Protein AF-A0A6C0AGK4-F1 (afdb_monomer)

Solvent-accessible surface area (backbone atoms only — not comparable to full-atom values): 11802 Å² total; per-residue (Å²): 139,82,84,80,81,82,75,69,78,84,78,58,94,67,82,78,79,82,75,82,77,77,80,72,78,52,78,66,55,58,51,51,54,53,57,55,71,70,63,74,83,88,84,81,89,80,91,71,87,75,76,88,73,81,86,75,85,73,81,70,76,80,70,91,50,34,88,48,87,92,44,98,40,49,29,61,72,52,48,54,55,70,67,52,68,76,63,73,75,84,64,61,45,79,54,96,94,42,76,40,81,86,79,88,55,66,67,59,49,53,48,53,53,49,52,52,51,52,64,72,66,54,53,70,66,61,50,51,52,52,30,43,77,30,38,75,43,58,78,92,61,88,72,56,69,68,60,54,52,49,53,52,52,51,34,57,75,73,67,68,64,72,50,85,55,63,70,50,46,53,55,37,62,78,66,57,131

Secondary structure (DSSP, 8-state):
--------GGGS-PPPP----PPPPPHHHHHHHHHHHT-------------------------S-BSSTT-SSPBHHHHHHHH----GGGG-EEETTEEE-----HHHHHHHHHHHHHHHT--HHHHHHHHHHTTSS-TT----HHHHHHHHHHHHHTT------HHHHHHHHHT--

pLDDT: mean 78.8, std 16.98, range [40.44, 97.88]

Structure (mmCIF, N/CA/C/O backbone):
data_AF-A0A6C0AGK4-F1
#
_entry.id   AF-A0A6C0AGK4-F1
#
loop_
_atom_site.group_PDB
_atom_site.id
_atom_site.type_symbol
_atom_site.label_atom_id
_atom_site.label_alt_id
_atom_site.label_comp_id
_atom_site.label_asym_id
_atom_site.label_entity_id
_atom_site.label_seq_id
_atom_site.pdbx_PDB_ins_code
_atom_site.Cartn_x
_atom_site.Cartn_y
_atom_site.Cartn_z
_atom_site.occupancy
_atom_site.B_iso_or_equiv
_atom_site.auth_seq_id
_atom_site.auth_comp_id
_atom_site.auth_asym_id
_atom_site.auth_atom_id
_atom_site.pdbx_PDB_model_num
ATOM 1 N N . MET A 1 1 ? -56.069 -24.173 -45.600 1.00 48.94 1 MET A N 1
ATOM 2 C CA . MET A 1 1 ? -55.881 -24.261 -44.136 1.00 48.94 1 MET A CA 1
ATOM 3 C C . MET A 1 1 ? -54.594 -23.529 -43.802 1.00 48.94 1 MET A C 1
ATOM 5 O O . MET A 1 1 ? -53.535 -24.127 -43.896 1.00 48.94 1 MET A O 1
ATOM 9 N N . ASN A 1 2 ? -54.670 -22.238 -43.473 1.00 43.88 2 ASN A N 1
ATOM 10 C CA . ASN A 1 2 ? -53.482 -21.420 -43.222 1.00 43.88 2 ASN A CA 1
ATOM 11 C C . ASN A 1 2 ? -53.628 -20.834 -41.817 1.00 43.88 2 ASN A C 1
ATOM 13 O O . ASN A 1 2 ? -54.357 -19.865 -41.624 1.00 43.88 2 ASN A O 1
ATOM 17 N N . LYS A 1 3 ? -53.001 -21.464 -40.820 1.00 50.62 3 LYS A N 1
ATOM 18 C CA . LYS A 1 3 ? -52.875 -20.882 -39.481 1.00 50.62 3 LYS A CA 1
ATOM 19 C C . LYS A 1 3 ? -51.644 -19.980 -39.503 1.00 50.62 3 LYS A C 1
ATOM 21 O O . LYS A 1 3 ? -50.527 -20.479 -39.588 1.00 50.62 3 LY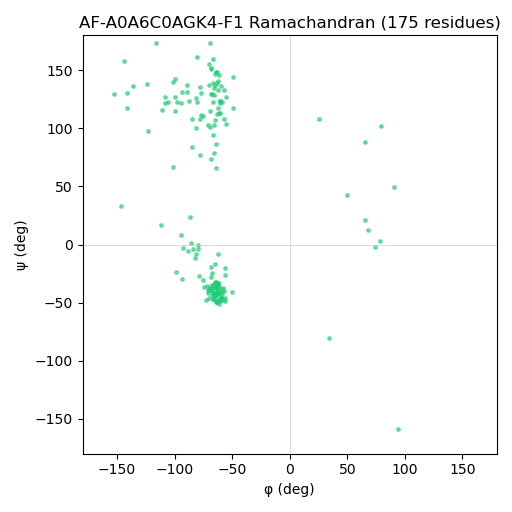S A O 1
ATOM 26 N N . SER A 1 4 ? -51.847 -18.667 -39.479 1.00 62.19 4 SER A N 1
ATOM 27 C CA . SER A 1 4 ? -50.764 -17.707 -39.266 1.00 62.19 4 SER A CA 1
ATOM 28 C C . SER A 1 4 ? -50.235 -17.866 -37.842 1.00 62.19 4 SER A C 1
ATOM 30 O O . SER A 1 4 ? -50.996 -17.748 -36.881 1.00 62.19 4 SER A O 1
ATOM 32 N N . ILE A 1 5 ? -48.942 -18.143 -37.708 1.00 63.25 5 ILE A N 1
ATOM 33 C CA . ILE A 1 5 ? -48.258 -18.162 -36.416 1.00 63.25 5 ILE A CA 1
ATOM 34 C C . ILE A 1 5 ? -48.057 -16.702 -36.002 1.00 63.25 5 ILE A C 1
ATOM 36 O O . ILE A 1 5 ? -47.291 -15.975 -36.632 1.00 63.25 5 ILE A O 1
ATOM 40 N N . VAL A 1 6 ? -48.772 -16.264 -34.968 1.00 63.16 6 VAL A N 1
ATOM 41 C CA . VAL A 1 6 ? -48.503 -14.986 -34.302 1.00 63.16 6 VAL A CA 1
ATOM 42 C C . VAL A 1 6 ? -47.299 -15.222 -33.397 1.00 63.16 6 VAL A C 1
ATOM 44 O O . VAL A 1 6 ? -47.397 -15.950 -32.414 1.00 63.16 6 VAL A O 1
ATOM 47 N N . VAL A 1 7 ? -46.143 -14.680 -33.773 1.00 63.31 7 VAL A N 1
ATOM 48 C CA . VAL A 1 7 ? -44.942 -14.720 -32.931 1.00 63.31 7 VAL A CA 1
ATOM 49 C C . VAL A 1 7 ? -44.984 -13.515 -31.999 1.00 63.31 7 VAL A C 1
ATOM 51 O O . VAL A 1 7 ? -45.067 -12.378 -32.466 1.00 63.31 7 VAL A O 1
ATOM 54 N N . ASP A 1 8 ? -44.918 -13.762 -30.691 1.00 62.25 8 ASP A N 1
ATOM 55 C CA . ASP A 1 8 ? -44.885 -12.705 -29.684 1.00 62.25 8 ASP A CA 1
ATOM 56 C C . ASP A 1 8 ? -43.652 -11.799 -29.881 1.00 62.25 8 ASP A C 1
ATOM 58 O O . ASP A 1 8 ? -42.513 -12.282 -29.823 1.00 62.25 8 ASP A O 1
ATOM 62 N N . PRO A 1 9 ? -43.828 -10.472 -30.047 1.00 58.47 9 PRO A N 1
ATOM 63 C CA . PRO A 1 9 ? -42.726 -9.537 -30.307 1.00 58.47 9 PRO A CA 1
ATOM 64 C C . PRO A 1 9 ? -41.678 -9.438 -29.185 1.00 58.47 9 PRO A C 1
ATOM 66 O O . PRO A 1 9 ? -40.650 -8.787 -29.355 1.00 58.47 9 PRO A O 1
ATOM 69 N N . LEU A 1 10 ? -41.923 -10.061 -28.028 1.00 58.12 10 LEU A N 1
ATOM 70 C CA . LEU A 1 10 ? -41.040 -10.039 -26.858 1.00 58.12 10 LEU A CA 1
ATOM 71 C C . LEU A 1 10 ? -39.878 -11.045 -26.937 1.00 58.12 10 LEU A C 1
ATOM 73 O O . LEU A 1 10 ? -38.987 -10.996 -26.090 1.00 58.12 10 LEU A O 1
ATOM 77 N N . LEU A 1 11 ? -39.864 -11.931 -27.941 1.00 53.91 11 LEU A N 1
ATOM 78 C CA . LEU A 1 11 ? -38.799 -12.924 -28.144 1.00 53.91 11 LEU A CA 1
ATOM 79 C C . LEU A 1 11 ? -37.624 -12.414 -28.996 1.00 53.91 11 LEU A C 1
ATOM 81 O O . LEU A 1 11 ? -36.604 -13.092 -29.108 1.00 53.91 11 LEU A O 1
ATOM 85 N N . LEU A 1 12 ? -37.721 -11.207 -29.558 1.00 54.94 12 LEU A N 1
ATOM 86 C CA . LEU A 1 12 ? -36.620 -10.553 -30.262 1.00 54.94 12 LEU A CA 1
ATOM 87 C C . LEU A 1 12 ? -35.964 -9.542 -29.318 1.00 54.94 12 LEU A C 1
ATOM 89 O O . LEU A 1 12 ? -36.591 -8.576 -28.888 1.00 54.94 12 LEU A O 1
ATOM 93 N N . GLY A 1 13 ? -34.699 -9.793 -28.972 1.00 55.09 13 GLY A N 1
ATOM 94 C CA . GLY A 1 13 ? -33.890 -9.043 -28.004 1.00 55.09 13 GLY A CA 1
ATOM 95 C C . GLY A 1 13 ? -33.593 -7.588 -28.387 1.00 55.09 13 GLY A C 1
ATOM 96 O O . GLY A 1 13 ? -32.440 -7.211 -28.584 1.00 55.09 13 GLY A O 1
ATOM 97 N N . GLY A 1 14 ? -34.624 -6.749 -28.445 1.00 54.72 14 GLY A N 1
ATOM 98 C CA . GLY A 1 14 ? -34.510 -5.299 -28.531 1.00 54.72 14 GLY A CA 1
ATOM 99 C C . GLY A 1 14 ? -34.170 -4.685 -27.170 1.00 54.72 14 GLY A C 1
ATOM 100 O O . GLY A 1 14 ? -34.752 -5.030 -26.139 1.00 54.72 14 GLY A O 1
ATOM 101 N N . LYS A 1 15 ? -33.222 -3.741 -27.148 1.00 53.59 15 LYS A N 1
ATOM 102 C CA . LYS A 1 15 ? -32.905 -2.948 -25.949 1.00 53.59 15 LYS A CA 1
ATOM 103 C C . LYS A 1 15 ? -34.147 -2.160 -25.518 1.00 53.59 15 LYS A C 1
ATOM 105 O O . LYS A 1 15 ? -34.682 -1.372 -26.293 1.00 53.59 15 LYS A O 1
ATOM 110 N N . ARG A 1 16 ? -34.580 -2.349 -24.266 1.00 52.06 16 ARG A N 1
ATOM 111 C CA . ARG A 1 16 ? -35.708 -1.615 -23.669 1.00 52.06 16 ARG A CA 1
ATOM 112 C C . ARG A 1 16 ? -35.457 -0.096 -23.737 1.00 52.06 16 ARG A C 1
ATOM 114 O O . ARG A 1 16 ? -34.368 0.334 -23.342 1.00 52.06 16 ARG A O 1
ATOM 121 N N . PRO A 1 17 ? -36.429 0.731 -24.167 1.00 50.47 17 PRO A N 1
ATOM 122 C CA . PRO A 1 17 ? -36.311 2.179 -24.047 1.00 50.47 17 PRO A CA 1
ATOM 123 C C . PRO A 1 17 ? -36.251 2.571 -22.564 1.00 50.47 17 PRO A C 1
ATOM 125 O O . PRO A 1 17 ? -36.957 2.007 -21.725 1.00 50.47 17 PRO A O 1
ATOM 128 N N . LYS A 1 18 ? -35.379 3.527 -22.226 1.00 45.44 18 LYS A N 1
ATOM 129 C CA . LYS A 1 18 ? -35.253 4.056 -20.862 1.00 45.44 18 LYS A CA 1
ATOM 130 C C . LYS A 1 18 ? -36.550 4.778 -20.493 1.00 45.44 18 LYS A C 1
ATOM 132 O O . LYS A 1 18 ? -36.799 5.881 -20.970 1.00 45.44 18 LYS A O 1
ATOM 137 N N . THR A 1 19 ? -37.360 4.181 -19.627 1.00 51.53 19 THR A N 1
ATOM 138 C CA . THR A 1 19 ? -38.485 4.861 -18.982 1.00 51.53 19 THR A CA 1
ATOM 139 C C . THR A 1 19 ? -37.944 6.033 -18.165 1.00 51.53 19 THR A C 1
ATOM 141 O O . THR A 1 19 ? -37.098 5.848 -17.286 1.00 51.53 19 THR A O 1
ATOM 144 N N . GLN A 1 20 ? -38.409 7.252 -18.455 1.00 52.78 20 GLN A N 1
ATOM 145 C CA . GLN A 1 20 ? -38.129 8.408 -17.609 1.00 52.78 20 GLN A CA 1
ATOM 146 C C . GLN A 1 20 ? -38.733 8.139 -16.229 1.00 52.78 20 GLN A C 1
ATOM 148 O O . GLN A 1 20 ? -39.945 8.008 -16.063 1.00 52.78 20 GLN A O 1
ATOM 153 N N . LYS A 1 21 ? -37.863 7.985 -15.234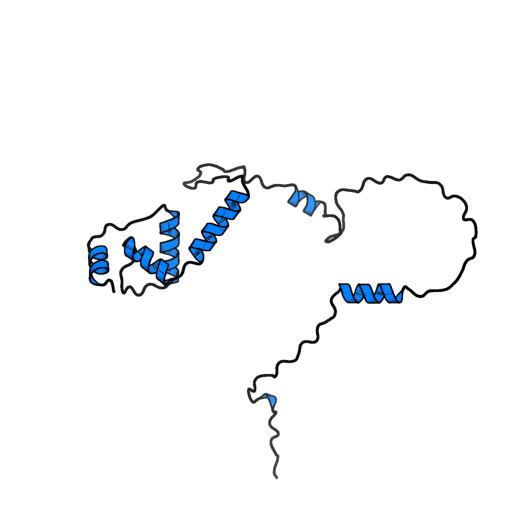 1.00 47.09 21 LYS A N 1
ATOM 154 C CA . LYS A 1 21 ? -38.243 7.728 -13.849 1.00 47.09 21 LYS A CA 1
ATOM 155 C C . LYS A 1 21 ? -38.893 8.999 -13.302 1.00 47.09 21 LYS A C 1
ATOM 157 O O . LYS A 1 21 ? -38.184 9.941 -12.954 1.00 47.09 21 LYS A O 1
ATOM 162 N N . GLN A 1 22 ? -40.223 9.039 -13.240 1.00 54.34 22 GLN A N 1
ATOM 163 C CA . GLN A 1 22 ? -40.924 10.108 -12.530 1.00 54.34 22 GLN A CA 1
ATOM 164 C C . GLN A 1 22 ? -40.455 10.094 -11.066 1.00 54.34 22 GLN A C 1
ATOM 166 O O . GLN A 1 22 ? -40.486 9.053 -10.398 1.00 54.34 22 GLN A O 1
ATOM 171 N N . LYS A 1 23 ? -39.922 11.227 -10.589 1.00 51.94 23 LYS A N 1
ATOM 172 C CA . LYS A 1 23 ? -39.475 11.388 -9.201 1.00 51.94 23 LYS A CA 1
ATOM 173 C C . LYS A 1 23 ? -40.691 11.228 -8.289 1.00 51.94 23 LYS A C 1
ATOM 175 O O . LYS A 1 23 ? -41.623 12.018 -8.363 1.00 51.94 23 LYS A O 1
ATOM 180 N N . LYS A 1 24 ? -40.670 10.212 -7.424 1.00 57.41 24 LYS A N 1
ATOM 181 C CA . LYS A 1 24 ? -41.616 10.128 -6.305 1.00 57.41 24 LYS A CA 1
ATOM 182 C C . LYS A 1 24 ? -41.315 11.291 -5.350 1.00 57.41 24 LYS A C 1
ATOM 184 O O . LYS A 1 24 ? -40.127 11.502 -5.081 1.00 57.41 24 LYS A O 1
ATOM 189 N N . PRO A 1 25 ? -42.330 12.025 -4.862 1.00 59.41 25 PRO A N 1
ATOM 190 C CA . PRO A 1 25 ? -42.101 13.161 -3.986 1.00 59.41 25 PRO A CA 1
ATOM 191 C C . PRO A 1 25 ? -41.371 12.707 -2.724 1.00 59.41 25 PRO A C 1
ATOM 193 O O . PRO A 1 25 ? -41.649 11.649 -2.149 1.00 59.41 25 PRO A O 1
ATOM 196 N N . SER A 1 26 ? -40.380 13.494 -2.333 1.00 63.91 26 SER A N 1
ATOM 197 C CA . SER A 1 26 ? -39.606 13.275 -1.118 1.00 63.91 26 SER A CA 1
ATOM 198 C C . SER A 1 26 ? -40.515 13.420 0.106 1.00 63.91 26 SER A C 1
ATOM 200 O O . SER A 1 26 ? -41.468 14.198 0.102 1.00 63.91 26 SER A O 1
ATOM 202 N N . GLY A 1 27 ? -40.235 12.687 1.189 1.00 71.19 27 GLY A N 1
ATOM 203 C CA . GLY A 1 27 ? -41.082 12.706 2.392 1.00 71.19 27 GLY A CA 1
ATOM 204 C C . GLY A 1 27 ? -41.288 14.102 3.005 1.00 71.19 27 GLY A C 1
ATOM 205 O O . GLY A 1 27 ? -42.251 14.314 3.733 1.00 71.19 27 GLY A O 1
ATOM 206 N N . SER A 1 28 ? -40.418 15.066 2.693 1.00 71.25 28 SER A N 1
ATOM 207 C CA . SER A 1 28 ? -40.571 16.482 3.045 1.00 71.25 28 SER A CA 1
ATOM 208 C C . SER A 1 28 ? -41.653 17.209 2.242 1.00 71.25 28 SER A C 1
ATOM 210 O O . SER A 1 28 ? -42.335 18.061 2.801 1.00 71.25 28 SER A O 1
ATOM 212 N N . GLU A 1 29 ? -41.833 16.878 0.962 1.00 77.94 29 GLU A N 1
ATOM 213 C CA . GLU A 1 29 ? -42.850 17.500 0.097 1.00 77.94 29 GLU A CA 1
ATOM 214 C C . GLU A 1 29 ? -44.258 17.073 0.523 1.00 77.94 29 GLU A C 1
ATOM 216 O O . GLU A 1 29 ? -45.153 17.908 0.621 1.00 77.94 29 GLU A O 1
ATOM 221 N N . LEU A 1 30 ? -44.426 15.802 0.903 1.00 76.81 30 LEU A N 1
ATOM 222 C CA . LEU A 1 30 ? -45.690 15.288 1.442 1.00 76.81 30 LEU A CA 1
ATOM 223 C C . LEU A 1 30 ? -46.062 15.945 2.780 1.00 76.81 30 LEU A C 1
ATOM 225 O O . LEU A 1 30 ? -47.229 16.236 3.023 1.00 76.81 30 LEU A O 1
ATOM 229 N N . LYS A 1 31 ? -45.071 16.217 3.640 1.00 78.31 31 LYS A N 1
ATOM 230 C CA . LYS A 1 31 ? -45.294 16.905 4.922 1.00 78.31 31 LYS A CA 1
ATOM 231 C C . LYS A 1 31 ? -45.716 18.360 4.740 1.00 78.31 31 LYS A C 1
ATOM 233 O O . LYS A 1 31 ? -46.575 18.821 5.481 1.00 78.31 31 LYS A O 1
ATOM 238 N N . LYS A 1 32 ? -45.132 19.065 3.765 1.00 81.56 32 LYS A N 1
ATOM 239 C CA . LYS A 1 32 ? -45.528 20.442 3.440 1.00 81.56 32 LYS A CA 1
ATOM 240 C C . LYS A 1 32 ? -46.963 20.501 2.921 1.00 81.56 32 LYS A C 1
ATOM 242 O O . LYS A 1 32 ? -47.736 21.294 3.431 1.00 81.56 32 LYS A O 1
ATOM 247 N N . ALA A 1 33 ? -47.335 19.601 2.010 1.00 79.50 33 ALA A N 1
ATOM 248 C CA . ALA A 1 33 ? -48.697 19.537 1.479 1.00 79.50 33 ALA A CA 1
ATOM 249 C C . ALA A 1 33 ? -49.755 19.266 2.567 1.00 79.50 33 ALA A C 1
ATOM 251 O O . ALA A 1 33 ? -50.837 19.844 2.539 1.00 79.50 33 ALA A O 1
ATOM 252 N N . LEU A 1 34 ? -49.434 18.422 3.5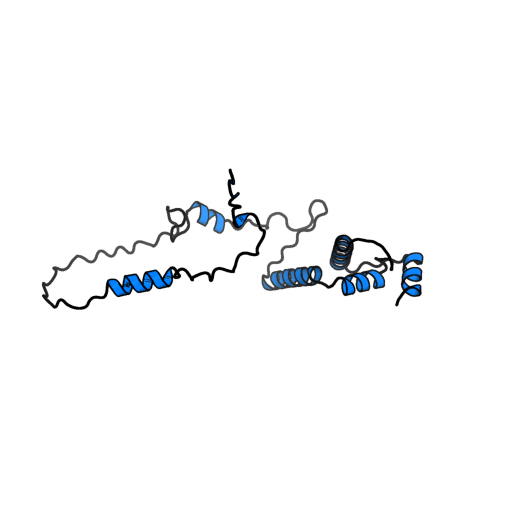54 1.00 79.19 34 LEU A N 1
ATOM 253 C CA . LEU A 1 34 ? -50.339 18.117 4.667 1.00 79.19 34 LEU A CA 1
ATOM 254 C C . LEU A 1 34 ? -50.479 19.311 5.627 1.00 79.19 34 LEU A C 1
ATOM 256 O O . LEU A 1 34 ? -51.581 19.624 6.069 1.00 79.19 34 LEU A O 1
ATOM 260 N N . LEU A 1 35 ? -49.380 20.021 5.895 1.00 79.19 35 LEU A N 1
ATOM 261 C CA . LEU A 1 35 ? -49.393 21.240 6.707 1.00 79.19 35 LEU A CA 1
ATOM 262 C C . LEU A 1 35 ? -50.210 22.363 6.045 1.00 79.19 35 LEU A C 1
ATOM 264 O O . LEU A 1 35 ? -50.940 23.071 6.727 1.00 79.19 35 LEU A O 1
ATOM 268 N N . GLU A 1 36 ? -50.129 22.475 4.720 1.00 78.06 36 GLU A N 1
ATOM 269 C CA . GLU A 1 36 ? -50.892 23.442 3.924 1.00 78.06 36 GLU A CA 1
ATOM 270 C C . GLU A 1 36 ? -52.394 23.112 3.908 1.00 78.06 36 GLU A C 1
ATOM 272 O O . GLU A 1 36 ? -53.226 24.004 4.029 1.00 78.06 36 GLU A O 1
ATOM 277 N N . SER A 1 37 ? -52.753 21.822 3.860 1.00 73.62 37 SER A N 1
ATOM 278 C CA . SER A 1 37 ? -54.157 21.378 3.900 1.00 73.62 37 SER A CA 1
ATOM 279 C C . SER A 1 37 ? -54.863 21.613 5.241 1.00 73.62 37 SER A C 1
ATOM 281 O O . SER A 1 37 ? -56.088 21.621 5.289 1.00 73.62 37 SER A O 1
ATOM 283 N N . LEU A 1 38 ? -54.104 21.806 6.325 1.00 65.44 38 LEU A N 1
ATOM 284 C CA . LEU A 1 38 ? -54.632 22.112 7.660 1.00 65.44 38 LEU A CA 1
ATOM 285 C C . LEU A 1 38 ? -54.711 23.621 7.936 1.00 65.44 38 LEU A C 1
ATOM 287 O O . LEU A 1 38 ? -55.183 24.025 8.995 1.00 65.44 38 LEU A O 1
ATOM 291 N N . SER A 1 39 ? -54.257 24.448 6.995 1.00 62.53 39 SER A N 1
ATOM 292 C CA . SER A 1 39 ? -54.292 25.904 7.082 1.00 62.53 39 SER A CA 1
ATOM 293 C C . SER A 1 39 ? -55.445 26.460 6.243 1.00 62.53 39 SER A C 1
ATOM 295 O O . SER A 1 39 ? -55.230 27.142 5.242 1.00 62.53 39 SER A O 1
ATOM 297 N N . SER A 1 40 ? -56.683 26.182 6.641 1.00 64.69 40 SER A N 1
ATOM 298 C CA . SER A 1 40 ? -57.833 26.990 6.221 1.00 64.69 40 SER A CA 1
ATOM 299 C C . SER A 1 40 ? -58.048 28.137 7.222 1.00 64.69 40 SER A C 1
ATOM 301 O O . SER A 1 40 ? -58.058 27.870 8.427 1.00 64.69 40 SER A O 1
ATOM 303 N N . PRO A 1 41 ? -58.203 29.393 6.762 1.00 64.31 41 PRO A N 1
ATOM 304 C CA . PRO A 1 41 ? -58.590 30.519 7.603 1.00 64.31 41 PRO A CA 1
ATOM 305 C C . PRO A 1 41 ? -60.112 30.523 7.839 1.00 64.31 41 PRO A C 1
ATOM 307 O O . PRO A 1 41 ? -60.857 29.926 7.068 1.00 64.31 41 PRO A O 1
ATOM 310 N N . ASP A 1 42 ? -60.531 31.241 8.882 1.00 45.00 42 ASP A N 1
ATOM 311 C CA . ASP A 1 42 ? -61.908 31.532 9.318 1.00 45.00 42 ASP A CA 1
ATOM 312 C C . ASP A 1 42 ? -62.659 30.438 10.094 1.00 45.00 42 ASP A C 1
ATOM 314 O O . ASP A 1 42 ? -63.240 29.517 9.532 1.00 45.00 42 ASP A O 1
ATOM 318 N N . LEU A 1 43 ? -62.725 30.605 11.422 1.00 40.44 43 LEU A N 1
ATOM 319 C CA . LEU A 1 43 ? -63.889 31.227 12.069 1.00 40.44 43 LEU A CA 1
ATOM 320 C C . LEU A 1 43 ? -63.464 31.893 13.394 1.00 40.44 43 LEU A C 1
ATOM 322 O O . LEU A 1 43 ? -62.781 31.316 14.236 1.00 40.44 43 LEU A O 1
ATOM 326 N N . SER A 1 44 ? -63.873 33.148 13.498 1.00 43.31 44 SER A N 1
ATOM 327 C CA . SER A 1 44 ? -63.741 34.143 14.561 1.00 43.31 44 SER A CA 1
ATOM 328 C C . SER A 1 44 ? -64.131 33.707 15.982 1.00 43.31 44 SER A C 1
ATOM 330 O O . SER A 1 44 ? -65.125 33.016 16.183 1.00 43.31 44 SER A O 1
ATOM 332 N N . GLU A 1 45 ? -63.367 34.242 16.941 1.00 52.12 45 GLU A N 1
ATOM 333 C CA . GLU A 1 45 ? -63.782 34.837 18.225 1.00 52.12 45 GLU A CA 1
ATOM 334 C C . GLU A 1 45 ? -65.118 34.392 18.849 1.00 52.12 45 GLU A C 1
ATOM 336 O O . GLU A 1 45 ? -66.179 34.890 18.488 1.00 52.12 45 GLU A O 1
ATOM 341 N N . MET A 1 46 ? -65.032 33.614 19.933 1.00 45.75 46 MET A N 1
ATOM 342 C CA . MET A 1 46 ? -65.735 33.926 21.183 1.00 45.75 46 MET A CA 1
ATOM 343 C C . MET A 1 46 ? -64.823 33.576 22.363 1.00 45.75 46 MET A C 1
ATOM 345 O O . MET A 1 46 ? -64.392 32.438 22.534 1.00 45.75 46 MET A O 1
ATOM 349 N N . ILE A 1 47 ? -64.478 34.601 23.140 1.00 54.75 47 ILE A N 1
ATOM 350 C CA . ILE A 1 47 ? -63.696 34.508 24.371 1.00 54.75 47 ILE A CA 1
ATOM 351 C C . ILE A 1 47 ? -64.628 33.995 25.471 1.00 54.75 47 ILE A C 1
ATOM 353 O O . ILE A 1 47 ? -65.518 34.715 25.914 1.00 54.75 47 ILE A O 1
ATOM 357 N N . GLU A 1 48 ? -64.392 32.774 25.939 1.00 60.62 48 GLU A N 1
ATOM 358 C CA . GLU A 1 48 ? -64.869 32.297 27.237 1.00 60.62 48 GLU A CA 1
ATOM 359 C C . GLU A 1 48 ? -63.647 32.262 28.175 1.00 60.62 48 GLU A C 1
ATOM 361 O O . GLU A 1 48 ? -62.639 31.636 27.821 1.00 60.62 48 GLU A O 1
ATOM 366 N N . PRO A 1 49 ? -63.637 32.949 29.335 1.00 61.69 49 PRO A N 1
ATOM 367 C CA . PRO A 1 49 ? -62.495 32.872 30.235 1.00 61.69 49 PRO A CA 1
ATOM 368 C C . PRO A 1 49 ? -62.456 31.488 30.892 1.00 61.69 49 PRO A C 1
ATOM 370 O O . PRO A 1 49 ? -63.200 31.191 31.827 1.00 61.69 49 PRO A O 1
ATOM 373 N N . LYS A 1 50 ? -61.553 30.640 30.391 1.00 66.81 50 LYS A N 1
ATOM 374 C CA . LYS A 1 50 ? -61.174 29.361 30.997 1.00 66.81 50 LYS A CA 1
ATOM 375 C C . LYS A 1 50 ? -60.719 29.600 32.455 1.00 66.81 50 LYS A C 1
ATOM 377 O O . LYS A 1 50 ? -59.842 30.442 32.664 1.00 66.81 50 LYS A O 1
ATOM 382 N N . PRO A 1 51 ? -61.274 28.895 33.462 1.00 69.19 51 PRO A N 1
ATOM 383 C CA . PRO A 1 51 ? -60.843 29.040 34.852 1.00 69.19 51 PRO A CA 1
ATOM 384 C C . PRO A 1 51 ? -59.372 28.614 35.015 1.00 69.19 51 PRO A C 1
ATOM 386 O O . PRO A 1 51 ? -58.920 27.728 34.283 1.00 69.19 51 PRO A O 1
ATOM 389 N N . PRO A 1 52 ? -58.614 29.228 35.945 1.00 65.25 52 PRO A N 1
ATOM 390 C CA . PRO A 1 52 ? -57.186 28.965 36.092 1.00 65.25 52 PRO A CA 1
ATOM 391 C C . PRO A 1 52 ? -56.949 27.502 36.485 1.00 65.25 52 PRO A C 1
ATOM 393 O O . PRO A 1 52 ? -57.309 27.070 37.580 1.00 65.25 52 PRO A O 1
ATOM 396 N N . GLU A 1 53 ? -56.346 26.735 35.576 1.00 62.19 53 GLU A N 1
ATOM 397 C CA . GLU A 1 53 ? -55.807 25.410 35.881 1.00 62.19 53 GLU A CA 1
ATOM 398 C C . GLU A 1 53 ? -54.560 25.576 36.769 1.00 62.19 53 GLU A C 1
ATOM 400 O O . GLU A 1 53 ? -53.747 26.468 36.513 1.00 62.19 53 GLU A O 1
ATOM 405 N N . PRO A 1 54 ? -54.388 24.759 37.824 1.00 61.75 54 PRO A N 1
ATOM 406 C CA . PRO A 1 54 ? -53.239 24.873 38.712 1.00 61.75 54 PRO A CA 1
ATOM 407 C C . PRO A 1 54 ? -51.943 24.530 37.965 1.00 61.75 54 PRO A C 1
ATOM 409 O O . PRO A 1 54 ? -51.829 23.461 37.362 1.00 61.75 54 PRO A O 1
ATOM 412 N N . GLU A 1 55 ? -50.944 25.414 38.048 1.00 60.66 55 GLU A N 1
ATOM 413 C CA . GLU A 1 55 ? -49.593 25.158 37.546 1.00 60.66 55 GLU A CA 1
ATOM 414 C C . GLU A 1 55 ? -48.926 24.043 38.365 1.00 60.66 55 GLU A C 1
ATOM 416 O O . GLU A 1 55 ? -48.329 24.265 39.419 1.00 60.66 55 GLU A O 1
ATOM 421 N N . VAL A 1 56 ? -49.028 22.804 37.883 1.00 53.72 56 VAL A N 1
ATOM 422 C CA . VAL A 1 56 ? -48.204 21.703 38.380 1.00 53.72 56 VAL A CA 1
ATOM 423 C C . VAL A 1 56 ? -46.852 21.792 37.677 1.00 53.72 56 VAL A C 1
ATOM 425 O O . VAL A 1 56 ? -46.697 21.349 36.540 1.00 53.72 56 VAL A O 1
ATOM 428 N N . ASN A 1 57 ? -45.855 22.343 38.374 1.00 62.34 57 ASN A N 1
ATOM 429 C CA . ASN A 1 57 ? -44.446 22.242 37.993 1.00 62.34 57 ASN A CA 1
ATOM 430 C C . ASN A 1 57 ? -43.981 20.781 38.084 1.00 62.34 57 ASN A C 1
ATOM 432 O O . ASN A 1 57 ? -43.313 20.368 39.031 1.00 62.34 57 ASN A O 1
ATOM 436 N N . THR A 1 58 ? -44.325 19.970 37.085 1.00 55.56 58 THR A N 1
ATOM 437 C CA . THR A 1 58 ? -43.594 18.738 36.811 1.00 55.56 58 THR A CA 1
ATOM 438 C C . THR A 1 58 ? -42.397 19.080 35.934 1.00 55.56 58 THR A C 1
ATOM 440 O O . THR A 1 58 ? -42.439 18.921 34.713 1.00 55.56 58 THR A O 1
ATOM 443 N N . GLU A 1 59 ? -41.294 19.507 36.544 1.00 61.09 59 GLU A N 1
ATOM 444 C CA . GLU A 1 59 ? -39.980 19.354 35.920 1.00 61.09 59 GLU A CA 1
ATOM 445 C C . GLU A 1 59 ? -39.648 17.854 35.890 1.00 61.09 59 GLU A C 1
ATOM 447 O O . GLU A 1 59 ? -38.867 17.330 36.684 1.00 61.09 59 GLU A O 1
ATOM 452 N N . VAL A 1 60 ? -40.314 17.106 35.004 1.00 60.38 60 VAL A N 1
ATOM 453 C CA . VAL A 1 60 ? -39.990 15.702 34.763 1.00 60.38 60 VAL A CA 1
ATOM 454 C C . VAL A 1 60 ? -38.603 15.695 34.143 1.00 60.38 60 VAL A C 1
ATOM 456 O O . VAL A 1 60 ? -38.437 16.028 32.967 1.00 60.38 60 VAL A O 1
ATOM 459 N N . SER A 1 61 ? -37.594 15.356 34.946 1.00 66.19 61 SER A N 1
ATOM 460 C CA . SER A 1 61 ? -36.230 15.177 34.457 1.00 66.19 61 SER A CA 1
ATOM 461 C C . SER A 1 61 ? -36.270 14.268 33.225 1.00 66.19 61 SER A C 1
ATOM 463 O O . SER A 1 61 ? -36.753 13.134 33.266 1.00 66.19 61 SER A O 1
ATOM 465 N N . LYS A 1 62 ? -35.850 14.798 32.072 1.00 69.19 62 LYS A N 1
ATOM 466 C CA . LYS A 1 62 ? -35.872 14.043 30.816 1.00 69.19 62 LYS A CA 1
ATOM 467 C C . LYS A 1 62 ? -34.987 12.807 30.987 1.00 69.19 62 LYS A C 1
ATOM 469 O O . LYS A 1 62 ? -33.773 12.921 31.130 1.00 69.19 62 LYS A O 1
ATOM 474 N N . SER A 1 63 ? -35.601 11.627 30.974 1.00 68.38 63 SER A N 1
ATOM 475 C CA . SER A 1 63 ? -34.913 10.348 31.151 1.00 68.38 63 SER A CA 1
ATOM 476 C C . SER A 1 63 ? -33.894 10.093 30.033 1.00 68.38 63 SER A C 1
ATOM 478 O O . SER A 1 63 ? -34.224 10.195 28.852 1.00 68.38 63 SER A O 1
ATOM 480 N N . THR A 1 64 ? -32.675 9.687 30.398 1.00 78.38 64 THR A N 1
ATOM 481 C CA . THR A 1 64 ? -31.519 9.498 29.497 1.00 78.38 64 THR A CA 1
ATOM 482 C C . THR A 1 64 ? -31.683 8.373 28.454 1.00 78.38 64 THR A C 1
ATOM 484 O O . THR A 1 64 ? -30.923 8.314 27.488 1.00 78.38 64 THR A O 1
ATOM 487 N N . TYR A 1 65 ? -32.643 7.457 28.621 1.00 87.62 65 TYR A N 1
ATOM 488 C CA . TYR A 1 65 ? -32.904 6.334 27.707 1.00 87.62 65 TYR A CA 1
ATOM 489 C C . TYR A 1 65 ? -34.405 6.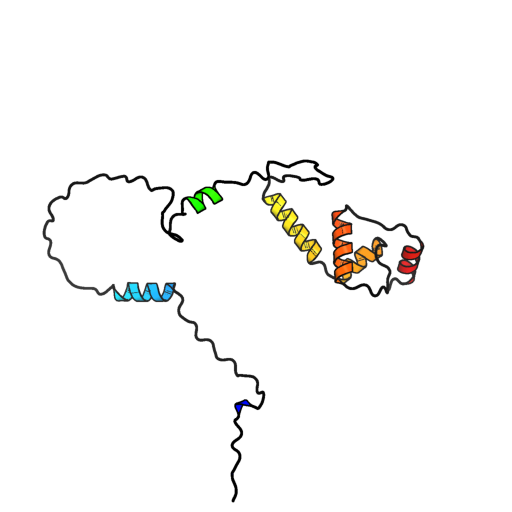026 27.599 1.00 87.62 65 TYR A C 1
ATOM 491 O O . TYR A 1 65 ? -35.175 6.366 28.491 1.00 87.62 65 TYR A O 1
ATOM 499 N N . GLY A 1 66 ? -34.816 5.371 26.507 1.00 88.94 66 GLY A N 1
ATOM 500 C CA . GLY A 1 66 ? -36.204 4.984 26.227 1.00 88.94 66 GLY A CA 1
ATOM 501 C C . GLY A 1 66 ? -36.431 3.467 26.154 1.00 88.94 66 GLY A C 1
ATOM 502 O O . GLY A 1 66 ? -35.495 2.667 26.186 1.00 88.94 66 GLY A O 1
ATOM 503 N N . CYS A 1 67 ? -37.693 3.054 26.039 1.00 83.00 67 CYS A N 1
ATOM 504 C CA . CYS A 1 67 ? -38.109 1.647 25.933 1.00 83.00 67 CYS A CA 1
ATOM 505 C C . CYS A 1 67 ? -38.391 1.191 24.487 1.00 83.00 67 CYS A C 1
ATOM 507 O O . CYS A 1 67 ? -38.269 0.003 24.180 1.00 83.00 67 CYS A O 1
ATOM 509 N N . LEU A 1 68 ? -38.713 2.120 23.581 1.00 86.25 68 LEU A N 1
ATOM 510 C CA . LEU A 1 68 ? -39.042 1.809 22.1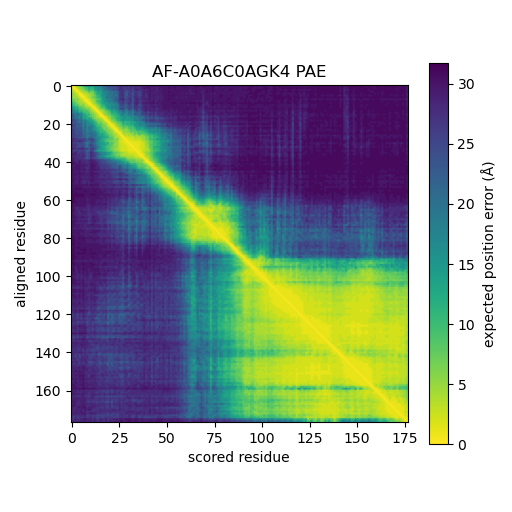90 1.00 86.25 68 LEU A CA 1
ATOM 511 C C . LEU A 1 68 ? -37.787 1.504 21.357 1.00 86.25 68 LEU A C 1
ATOM 513 O O . LEU A 1 68 ? -36.838 2.290 21.318 1.00 86.25 68 LEU A O 1
ATOM 517 N N . LYS A 1 69 ? -37.794 0.393 20.612 1.00 75.69 69 LYS A N 1
ATOM 518 C CA . LYS A 1 69 ? -36.781 0.150 19.574 1.00 75.69 69 LYS A CA 1
ATOM 519 C C . LYS A 1 69 ? -36.994 1.152 18.435 1.00 75.69 69 LYS A C 1
ATOM 521 O O . LYS A 1 69 ? -38.106 1.267 17.934 1.00 75.69 69 LYS A O 1
ATOM 526 N N . ASN A 1 70 ? -35.927 1.845 18.032 1.00 79.94 70 ASN A N 1
ATOM 527 C CA . ASN A 1 70 ? -35.947 2.936 17.043 1.00 79.94 70 ASN A CA 1
ATOM 528 C C . ASN A 1 70 ? -36.734 4.187 17.483 1.00 79.94 70 ASN A C 1
ATOM 530 O O . ASN A 1 70 ? -37.157 4.973 16.639 1.00 79.94 70 ASN A O 1
ATOM 534 N N . GLY A 1 71 ? -36.938 4.378 18.790 1.00 85.31 71 GLY A N 1
ATOM 535 C CA . GLY A 1 71 ? -37.456 5.638 19.318 1.00 85.31 71 GLY A CA 1
ATOM 536 C C . GLY A 1 71 ? -36.446 6.786 19.197 1.00 85.31 71 GLY A C 1
ATOM 537 O O . GLY A 1 71 ? -35.285 6.583 18.849 1.00 85.31 71 GLY A O 1
ATOM 538 N N . SER A 1 72 ? -36.896 7.997 19.533 1.00 88.00 72 SER A N 1
ATOM 539 C CA . SER A 1 72 ? -36.047 9.202 19.568 1.00 88.00 72 SER A CA 1
ATOM 540 C C . SER A 1 72 ? -34.903 9.087 20.592 1.00 88.00 72 SER A C 1
ATOM 542 O O . SER A 1 72 ? -33.798 9.574 20.363 1.00 88.00 72 SER A O 1
ATOM 544 N N . LEU A 1 73 ? -35.149 8.384 21.704 1.00 87.00 73 LEU A N 1
ATOM 545 C CA . LEU A 1 73 ? -34.157 8.094 22.740 1.00 87.00 73 LEU A CA 1
ATOM 546 C C . LEU A 1 73 ? -33.595 6.671 22.577 1.00 87.00 73 LEU A C 1
ATOM 548 O O . LEU A 1 73 ? -34.353 5.747 22.263 1.00 87.00 73 LEU A O 1
ATOM 552 N N . PRO A 1 74 ? -32.289 6.453 22.829 1.00 88.44 74 PRO A N 1
ATOM 553 C CA . PRO A 1 74 ? -31.685 5.129 22.744 1.00 88.44 74 PRO A CA 1
ATOM 554 C C . PRO A 1 74 ? -32.266 4.193 23.807 1.00 88.44 74 PRO A C 1
ATOM 556 O O . PRO A 1 74 ? -32.564 4.607 24.926 1.00 88.44 74 PRO A O 1
ATOM 559 N N . THR A 1 75 ? -32.371 2.902 23.492 1.00 90.94 75 THR A N 1
ATOM 560 C CA . THR A 1 75 ? -32.746 1.895 24.499 1.00 90.94 75 THR A CA 1
ATOM 561 C C . THR A 1 75 ? -31.629 1.679 25.518 1.00 90.94 75 THR A C 1
ATOM 563 O O . THR A 1 75 ? -30.457 1.842 25.182 1.00 90.94 75 THR A O 1
ATOM 566 N N . PHE A 1 76 ? -31.942 1.210 26.734 1.00 87.25 76 PHE A N 1
ATOM 567 C CA . PHE A 1 76 ? -30.923 0.896 27.754 1.00 87.25 76 PHE A CA 1
ATOM 568 C C . PHE A 1 76 ? -29.792 -0.004 27.216 1.00 87.25 76 PHE A C 1
ATOM 570 O O . PHE A 1 76 ? -28.612 0.235 27.464 1.00 87.25 76 PHE A O 1
ATOM 577 N N . ARG A 1 77 ? -30.132 -1.013 26.399 1.00 82.81 77 ARG A N 1
ATOM 578 C CA . ARG A 1 77 ? -29.150 -1.887 25.729 1.00 82.81 77 ARG A CA 1
ATOM 579 C C . ARG A 1 77 ? -28.278 -1.146 24.713 1.00 82.81 77 ARG A C 1
ATOM 581 O O . ARG A 1 77 ? -27.118 -1.510 24.559 1.00 82.81 77 ARG A O 1
ATOM 588 N N . GLN A 1 78 ? -28.819 -0.173 23.982 1.00 85.12 78 GLN A N 1
ATOM 589 C CA . GLN A 1 78 ? -28.038 0.651 23.053 1.00 85.12 78 GLN A CA 1
ATOM 590 C C . GLN A 1 78 ? -27.148 1.630 23.813 1.00 85.12 78 GLN A C 1
ATOM 592 O O . GLN A 1 78 ? -25.951 1.648 23.553 1.00 85.12 78 GLN A O 1
ATOM 597 N N . LEU A 1 79 ? -27.699 2.340 24.802 1.00 85.81 79 LEU A N 1
ATOM 598 C CA . LEU A 1 79 ? -26.955 3.267 25.652 1.00 85.81 79 LEU A CA 1
ATOM 599 C C . LEU A 1 79 ? -25.774 2.565 26.336 1.00 85.81 79 LEU A C 1
ATOM 601 O O . LEU A 1 79 ? -24.651 3.052 26.279 1.00 85.81 79 LEU A O 1
ATOM 605 N N . LYS A 1 80 ? -26.000 1.371 26.900 1.00 82.19 80 LYS A N 1
ATOM 606 C CA . LYS A 1 80 ? -24.951 0.561 27.536 1.00 82.19 80 LYS A CA 1
ATOM 607 C C . LYS A 1 80 ? -23.880 0.085 26.546 1.00 82.19 80 LYS A C 1
ATOM 609 O O . LYS A 1 80 ? -22.719 -0.053 26.911 1.00 82.19 80 LYS A O 1
ATOM 614 N N . ARG A 1 81 ? -24.242 -0.171 25.283 1.00 78.69 81 ARG A N 1
ATOM 615 C CA . ARG A 1 81 ? -23.275 -0.525 24.227 1.00 78.69 81 ARG A CA 1
ATOM 616 C C . ARG A 1 81 ? -22.463 0.676 23.758 1.00 78.69 81 ARG A C 1
ATOM 618 O O . ARG A 1 81 ? -21.284 0.503 23.483 1.00 78.69 81 ARG A O 1
ATOM 625 N N . SER A 1 82 ? -23.065 1.861 23.682 1.00 72.38 82 SER A N 1
ATOM 626 C CA . SER A 1 82 ? -22.348 3.093 23.341 1.00 72.38 82 SER A CA 1
ATOM 627 C C . SER A 1 82 ? -21.499 3.626 24.497 1.00 72.38 82 SER A C 1
ATOM 629 O O . SER A 1 82 ? -20.465 4.230 24.246 1.00 72.38 82 SER A O 1
ATOM 631 N N . SER A 1 83 ? -21.902 3.397 25.754 1.00 67.12 83 SER A N 1
ATOM 632 C CA . SER A 1 83 ? -21.142 3.814 26.942 1.00 67.12 83 SER A CA 1
ATOM 633 C C . SER A 1 83 ? -19.975 2.881 27.256 1.00 67.12 83 SER A C 1
ATOM 635 O O . SER A 1 83 ? -18.985 3.296 27.855 1.00 67.12 83 SER A O 1
ATOM 637 N N . ASN A 1 84 ? -20.075 1.610 26.861 1.00 58.97 84 ASN A N 1
ATOM 638 C CA . ASN A 1 84 ? -18.978 0.662 26.961 1.00 58.97 84 ASN A CA 1
ATOM 639 C C . ASN A 1 84 ? -17.994 0.912 25.817 1.00 58.97 84 ASN A C 1
ATOM 641 O O . ASN A 1 84 ? -17.945 0.159 24.845 1.00 58.97 84 ASN A O 1
ATOM 645 N N . THR A 1 85 ? -17.173 1.953 25.950 1.00 61.19 85 THR A N 1
ATOM 646 C CA . THR A 1 85 ? -15.928 2.053 25.190 1.00 61.19 85 THR A CA 1
ATOM 647 C C . THR A 1 85 ? -15.132 0.788 25.487 1.00 61.19 85 THR A C 1
ATOM 649 O O . THR A 1 85 ? -14.580 0.639 26.579 1.00 61.19 85 THR A O 1
ATOM 652 N N . ILE A 1 86 ? -15.107 -0.162 24.546 1.00 59.66 86 ILE A N 1
ATOM 653 C CA . ILE A 1 86 ? -14.218 -1.319 24.630 1.00 59.66 86 ILE A CA 1
ATOM 654 C C . ILE A 1 86 ? -12.815 -0.734 24.742 1.00 59.66 86 ILE A C 1
ATOM 656 O O . ILE A 1 86 ? -12.302 -0.133 23.797 1.00 59.66 86 ILE A O 1
ATOM 660 N N . LYS A 1 87 ? -12.229 -0.851 25.933 1.00 57.41 87 LYS A N 1
ATOM 661 C CA . LYS A 1 87 ? -10.879 -0.400 26.238 1.00 57.41 87 LYS A CA 1
ATOM 662 C C . LYS A 1 87 ? -9.922 -1.233 25.384 1.00 57.41 87 LYS A C 1
ATOM 664 O O . LYS A 1 87 ? -9.431 -2.262 25.839 1.00 57.41 87 LYS A O 1
ATOM 669 N N . GLN A 1 88 ? -9.654 -0.809 24.145 1.00 54.59 88 GLN A N 1
ATOM 670 C CA . GLN A 1 88 ? -8.618 -1.422 23.300 1.00 54.59 88 GLN A CA 1
ATOM 671 C C . GLN A 1 88 ? -7.252 -1.407 24.020 1.00 54.59 88 GLN A C 1
ATOM 673 O O . GLN A 1 88 ? -6.449 -2.314 23.830 1.00 54.59 88 GLN A O 1
ATOM 678 N N . TYR A 1 89 ? -7.076 -0.448 24.939 1.00 52.16 89 TYR A N 1
ATOM 679 C CA . TYR A 1 89 ? -6.761 -0.655 26.359 1.00 52.16 89 TYR A CA 1
ATOM 680 C C . TYR A 1 89 ? -5.879 -1.850 26.736 1.00 52.16 89 TYR A C 1
ATOM 682 O O . TYR A 1 89 ? -4.706 -1.742 27.077 1.00 52.16 89 TYR A O 1
ATOM 690 N N . ALA A 1 90 ? -6.544 -3.004 26.780 1.00 53.88 90 ALA A N 1
ATOM 691 C CA . ALA A 1 90 ? -6.143 -4.145 27.592 1.00 53.88 90 ALA A CA 1
ATOM 692 C C . ALA A 1 90 ? -5.017 -5.008 26.993 1.00 53.88 90 ALA A C 1
ATOM 694 O O . ALA A 1 90 ? -4.628 -5.993 27.608 1.00 53.88 90 ALA A O 1
ATOM 695 N N . SER A 1 91 ? -4.489 -4.687 25.804 1.00 69.38 91 SER A N 1
ATOM 696 C CA . SER A 1 91 ? -3.407 -5.487 25.197 1.00 69.38 91 SER A CA 1
ATOM 697 C C . SER A 1 91 ? -2.405 -4.683 24.365 1.00 69.38 91 SER A C 1
ATOM 699 O O . SER A 1 91 ? -1.890 -5.185 23.365 1.00 69.38 91 SER A O 1
ATOM 701 N N . PHE A 1 92 ? -2.129 -3.434 24.738 1.00 77.62 92 PHE A N 1
ATOM 702 C CA . PHE A 1 92 ? -1.042 -2.685 24.103 1.00 77.62 92 PHE A CA 1
ATOM 703 C C . PHE A 1 92 ? 0.330 -3.282 24.418 1.00 77.62 92 PHE A C 1
ATOM 705 O O . PHE A 1 92 ? 0.500 -4.006 25.396 1.00 77.62 92 PHE A O 1
ATOM 712 N N . GLY A 1 93 ? 1.314 -2.963 23.581 1.00 81.81 93 GLY A N 1
ATOM 713 C CA . GLY A 1 93 ? 2.667 -3.495 23.700 1.00 81.81 93 GLY A CA 1
ATOM 714 C C . GLY A 1 93 ? 2.886 -4.738 22.840 1.00 81.81 93 GLY A C 1
ATOM 715 O O . GLY A 1 93 ? 2.203 -4.951 21.835 1.00 81.81 93 GLY A O 1
ATOM 716 N N . LYS A 1 94 ? 3.901 -5.529 23.194 1.00 90.00 94 LYS A N 1
ATOM 717 C CA . LYS A 1 94 ? 4.330 -6.712 22.439 1.00 90.00 94 LYS A CA 1
ATOM 718 C C . LYS A 1 94 ? 3.719 -7.961 23.068 1.00 90.00 94 LYS A C 1
ATOM 720 O O . LYS A 1 94 ? 3.956 -8.223 24.238 1.00 90.00 94 LYS A O 1
ATOM 725 N N . ASN A 1 95 ? 2.967 -8.741 22.300 1.00 87.81 95 ASN A N 1
ATOM 726 C CA . ASN A 1 95 ? 2.409 -10.018 22.743 1.00 87.81 95 ASN A CA 1
ATOM 727 C C . ASN A 1 95 ? 2.456 -11.036 21.604 1.00 87.81 95 ASN A C 1
ATOM 729 O O . ASN A 1 95 ? 2.009 -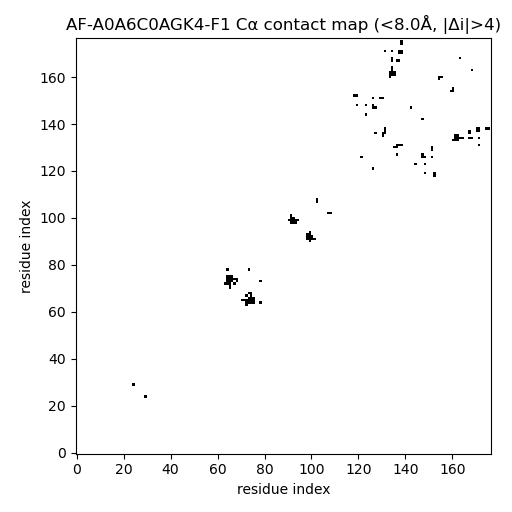10.743 20.496 1.00 87.81 95 ASN A O 1
ATOM 733 N N . LYS A 1 96 ? 2.975 -12.242 21.878 1.00 88.06 96 LYS A N 1
ATOM 734 C CA . LYS A 1 96 ? 3.055 -13.355 20.907 1.00 88.06 96 LYS A CA 1
ATOM 735 C C . LYS A 1 96 ? 3.661 -12.938 19.550 1.00 88.06 96 LYS A C 1
ATOM 737 O O . LYS A 1 96 ? 3.112 -13.255 18.502 1.00 88.06 96 LYS A O 1
ATOM 742 N N . GLY A 1 97 ? 4.734 -12.142 19.570 1.00 85.94 97 GLY A N 1
ATOM 743 C CA . GLY A 1 97 ? 5.390 -11.627 18.356 1.00 85.94 97 GLY A CA 1
ATOM 744 C C . GLY A 1 97 ? 4.639 -10.506 17.622 1.00 85.94 97 GLY A C 1
ATOM 745 O O . GLY A 1 97 ? 5.153 -9.966 16.651 1.00 85.94 97 GLY A O 1
ATOM 746 N N . THR A 1 98 ? 3.456 -10.105 18.095 1.00 88.56 98 THR A N 1
ATOM 747 C CA . THR A 1 98 ? 2.682 -8.991 17.528 1.00 88.56 98 THR A CA 1
ATOM 748 C C . THR A 1 98 ? 2.834 -7.733 18.373 1.00 88.56 98 THR A C 1
ATOM 750 O O . THR A 1 98 ? 2.829 -7.798 19.604 1.00 88.56 98 THR A O 1
ATOM 753 N N . VAL A 1 99 ? 2.962 -6.575 17.722 1.00 89.12 99 VAL A N 1
ATOM 754 C CA . VAL A 1 99 ? 3.069 -5.273 18.394 1.00 89.12 99 VAL A CA 1
ATOM 755 C C . VAL A 1 99 ? 1.781 -4.489 18.177 1.00 89.12 99 VAL A C 1
ATOM 757 O O . VAL A 1 99 ? 1.386 -4.239 17.040 1.00 89.12 99 VAL A O 1
ATOM 760 N N . ARG A 1 100 ? 1.118 -4.097 19.268 1.00 88.19 100 ARG A N 1
ATOM 761 C CA . ARG A 1 100 ? -0.100 -3.276 19.243 1.00 88.19 100 ARG A CA 1
ATOM 762 C C . ARG A 1 100 ? 0.207 -1.891 19.796 1.00 88.19 100 ARG A C 1
ATOM 764 O O . ARG A 1 100 ? 0.534 -1.751 20.974 1.00 88.19 100 ARG A O 1
ATOM 771 N N . VAL A 1 101 ? 0.083 -0.874 18.945 1.00 87.75 101 VAL A N 1
ATOM 772 C CA . VAL A 1 101 ? 0.346 0.529 19.289 1.00 87.75 101 VAL A CA 1
ATOM 773 C C . VAL A 1 101 ? -0.974 1.288 19.361 1.00 87.75 101 VAL A C 1
ATOM 775 O O . VAL A 1 101 ? -1.759 1.258 18.413 1.00 87.75 101 VAL A O 1
ATOM 778 N N . LEU A 1 102 ? -1.212 1.975 20.481 1.00 87.12 102 LEU A N 1
ATOM 779 C CA . LEU A 1 102 ? -2.295 2.947 20.574 1.00 87.12 102 LEU A CA 1
ATOM 780 C C . LEU A 1 102 ? -1.844 4.253 19.942 1.00 87.12 102 LEU A C 1
ATOM 782 O O . LEU A 1 102 ? -0.904 4.889 20.410 1.00 87.12 102 LEU A O 1
ATOM 786 N N . ILE A 1 103 ? -2.593 4.701 18.951 1.00 89.06 103 ILE A N 1
ATOM 787 C CA . ILE A 1 103 ? -2.545 6.084 18.503 1.00 89.06 103 ILE A CA 1
ATOM 788 C C . ILE A 1 103 ? -3.742 6.779 19.154 1.00 89.06 103 ILE A C 1
ATOM 790 O O . ILE A 1 103 ? -4.846 6.248 19.130 1.00 89.06 103 ILE A O 1
ATOM 794 N N . LYS A 1 104 ? -3.549 7.899 19.852 1.00 86.00 104 LYS A N 1
ATOM 795 C CA . LYS A 1 104 ? -4.667 8.590 20.528 1.00 86.00 104 LYS A CA 1
ATOM 796 C C . LYS A 1 104 ? -5.278 9.687 19.657 1.00 86.00 104 LYS A C 1
ATOM 798 O O . LYS A 1 104 ? -6.467 9.964 19.768 1.00 86.00 104 LYS A O 1
ATOM 803 N N . ASP A 1 105 ? -4.470 10.282 18.788 1.00 94.31 105 ASP A N 1
ATOM 804 C CA . ASP A 1 105 ? -4.853 11.428 17.974 1.00 94.31 105 ASP A CA 1
ATOM 805 C C . ASP A 1 105 ? -5.644 11.027 16.716 1.00 94.31 105 ASP A C 1
ATOM 807 O O . ASP A 1 105 ? -5.200 10.214 15.898 1.00 94.31 105 ASP A O 1
ATOM 811 N N . ARG A 1 106 ? -6.825 11.634 16.557 1.00 92.06 106 ARG A N 1
ATOM 812 C CA . ARG A 1 106 ? -7.734 11.422 15.426 1.00 92.06 106 ARG A CA 1
ATOM 813 C C . ARG A 1 106 ? -7.148 11.946 14.118 1.00 92.06 106 ARG A C 1
ATOM 815 O O . ARG A 1 106 ? -7.374 11.330 13.074 1.00 92.06 106 ARG A O 1
ATOM 822 N N . GLU A 1 107 ? -6.413 13.052 14.152 1.00 96.19 107 GLU A N 1
ATOM 823 C CA . GLU A 1 107 ? -5.826 13.636 12.945 1.00 96.19 107 GLU A CA 1
ATOM 824 C C . GLU A 1 107 ? -4.742 12.723 12.375 1.00 96.19 107 GLU A C 1
ATOM 826 O O . GLU A 1 107 ? -4.737 12.430 11.172 1.00 96.19 107 GLU A O 1
ATOM 831 N N . MET A 1 108 ? -3.894 12.177 13.253 1.00 96.50 108 MET A N 1
ATOM 832 C CA . MET A 1 108 ? -2.909 11.170 12.878 1.00 96.50 108 MET A CA 1
ATOM 833 C C . MET A 1 108 ? -3.557 9.898 12.308 1.00 96.50 108 MET A C 1
ATOM 835 O O . MET A 1 108 ? -3.094 9.398 11.281 1.00 96.50 108 MET A O 1
ATOM 839 N N . TYR A 1 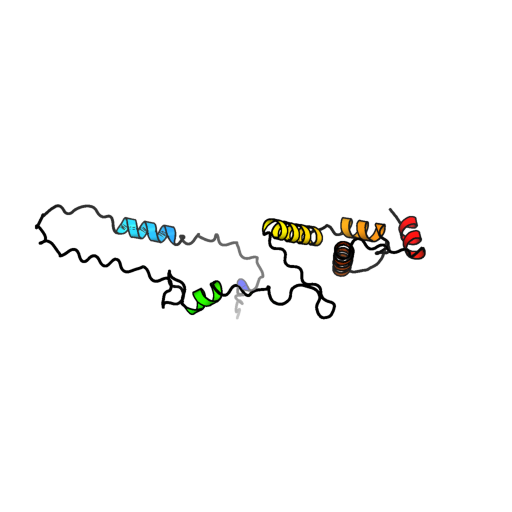109 ? -4.663 9.401 12.881 1.00 95.06 109 TYR A N 1
ATOM 840 C CA . TYR A 1 109 ? -5.403 8.274 12.286 1.00 95.06 109 TYR A CA 1
ATOM 841 C C . TYR A 1 109 ? -5.904 8.579 10.877 1.00 95.06 109 TYR A C 1
ATOM 843 O O . TYR A 1 109 ? -5.724 7.765 9.970 1.00 95.06 109 TYR A O 1
ATOM 851 N N . ALA A 1 110 ? -6.501 9.755 10.680 1.00 96.31 110 ALA A N 1
ATOM 852 C CA . ALA A 1 110 ? -6.979 10.170 9.369 1.00 96.31 110 ALA A CA 1
ATOM 853 C C . ALA A 1 110 ? -5.823 10.284 8.364 1.00 96.31 110 ALA A C 1
ATOM 855 O O . ALA A 1 110 ? -5.997 9.958 7.190 1.00 96.31 110 ALA A O 1
ATOM 856 N N . LYS A 1 111 ? -4.635 10.717 8.810 1.00 97.44 111 LYS A N 1
ATOM 857 C CA . LYS A 1 111 ? -3.419 10.738 7.988 1.00 97.44 111 LYS A CA 1
ATOM 858 C C . LYS A 1 111 ? -2.999 9.326 7.581 1.00 97.44 111 LYS A C 1
ATOM 860 O O . LYS A 1 111 ? -2.853 9.077 6.390 1.00 97.44 111 LYS A O 1
ATOM 865 N N . ILE A 1 112 ? -2.917 8.394 8.530 1.00 96.06 112 ILE A N 1
ATOM 866 C CA . ILE A 1 112 ? -2.574 6.989 8.259 1.00 96.06 112 ILE A CA 1
ATOM 867 C C . ILE A 1 112 ? -3.575 6.352 7.291 1.00 96.06 112 ILE A C 1
ATOM 869 O O . ILE A 1 112 ? -3.182 5.639 6.372 1.00 96.06 112 ILE A O 1
ATOM 873 N N . GLU A 1 113 ? -4.873 6.606 7.461 1.00 96.00 113 GLU A N 1
ATOM 874 C CA . GLU A 1 113 ? -5.900 6.077 6.562 1.00 96.00 113 GLU A CA 1
ATOM 875 C C . GLU A 1 113 ? -5.780 6.664 5.149 1.00 96.00 113 GLU A C 1
ATOM 877 O O . GLU A 1 113 ? -5.885 5.936 4.159 1.00 96.00 113 GLU A O 1
ATOM 882 N N . ARG A 1 114 ? -5.519 7.973 5.044 1.00 97.88 114 ARG A N 1
ATOM 883 C CA . ARG A 1 114 ? -5.229 8.631 3.766 1.00 97.88 114 ARG A CA 1
ATOM 884 C C . ARG A 1 114 ? -4.001 8.017 3.102 1.00 97.88 114 ARG A C 1
ATOM 886 O O . ARG A 1 114 ? -4.068 7.704 1.920 1.00 97.88 114 ARG A O 1
ATOM 893 N N . ASP A 1 115 ? -2.919 7.808 3.843 1.00 96.62 115 ASP A N 1
ATOM 894 C CA . ASP A 1 115 ? -1.674 7.259 3.307 1.00 96.62 115 ASP A CA 1
ATOM 895 C C . ASP A 1 115 ? -1.833 5.793 2.875 1.00 96.62 115 ASP A C 1
ATOM 897 O O . ASP A 1 115 ? -1.412 5.438 1.776 1.00 96.62 115 ASP A O 1
ATOM 901 N N . LYS A 1 116 ? -2.571 4.970 3.635 1.00 96.19 116 LYS A N 1
ATOM 902 C CA . LYS A 1 116 ? -2.976 3.619 3.199 1.00 96.19 116 LYS A CA 1
ATOM 903 C C . LYS A 1 116 ? -3.738 3.657 1.873 1.00 96.19 116 LYS A C 1
ATOM 905 O O . LYS A 1 116 ? -3.373 2.957 0.933 1.00 96.19 116 LYS A O 1
ATOM 910 N N . LYS A 1 117 ? -4.743 4.535 1.759 1.00 97.12 117 LYS A N 1
ATOM 911 C CA . LYS A 1 117 ? -5.512 4.710 0.516 1.00 97.12 117 LYS A CA 1
ATOM 912 C C . LYS A 1 117 ? -4.641 5.200 -0.645 1.00 97.12 117 LYS A C 1
ATOM 914 O O . LYS A 1 117 ? -4.918 4.832 -1.781 1.00 97.12 117 LYS A O 1
ATOM 919 N N . LYS A 1 118 ? -3.617 6.024 -0.395 1.00 97.06 118 LYS A N 1
ATOM 920 C CA . LYS A 1 118 ? -2.663 6.459 -1.433 1.00 97.06 118 LYS A CA 1
ATOM 921 C C . LYS A 1 118 ? -1.832 5.287 -1.955 1.00 97.06 118 LYS A C 1
ATOM 923 O O . LYS A 1 118 ? -1.681 5.168 -3.166 1.00 97.06 118 LYS A O 1
ATOM 928 N N . ILE A 1 119 ? -1.333 4.426 -1.063 1.00 95.44 119 ILE A N 1
ATOM 929 C CA . ILE A 1 119 ? -0.571 3.222 -1.433 1.00 95.44 119 ILE A CA 1
ATOM 930 C C . ILE A 1 119 ? -1.440 2.299 -2.295 1.00 95.44 119 ILE A C 1
ATOM 932 O O . ILE A 1 119 ? -1.004 1.887 -3.366 1.00 95.44 119 ILE A O 1
ATOM 936 N N . ASP A 1 120 ? -2.686 2.050 -1.880 1.00 95.00 120 ASP A N 1
ATOM 937 C CA . ASP A 1 120 ? -3.601 1.150 -2.596 1.00 95.00 120 ASP A CA 1
ATOM 938 C C . ASP A 1 120 ? -4.003 1.689 -3.989 1.00 95.00 120 ASP A C 1
ATOM 940 O O . ASP A 1 120 ? -4.176 0.918 -4.933 1.00 95.00 120 ASP A O 1
ATOM 944 N N . LYS A 1 121 ? -4.134 3.015 -4.143 1.00 96.19 121 LYS A N 1
ATOM 945 C CA . LYS A 1 121 ? -4.580 3.667 -5.391 1.00 96.19 121 LYS A CA 1
ATOM 946 C C . LYS A 1 121 ? -3.483 3.899 -6.428 1.00 96.19 121 LYS A C 1
ATOM 948 O O . LYS A 1 121 ? -3.789 4.410 -7.505 1.00 96.19 121 LYS A O 1
ATOM 953 N N . ARG A 1 122 ? -2.222 3.591 -6.123 1.00 97.12 122 ARG A N 1
ATOM 954 C CA . ARG A 1 122 ? -1.115 3.894 -7.036 1.00 97.12 122 ARG A CA 1
ATOM 955 C C . ARG A 1 122 ? -1.281 3.156 -8.373 1.00 97.12 122 ARG A C 1
ATOM 957 O O . ARG A 1 122 ? -1.843 2.054 -8.429 1.00 97.12 122 ARG A O 1
ATOM 964 N N . SER A 1 123 ? -0.842 3.801 -9.455 1.00 97.44 123 SER A N 1
ATOM 965 C CA . SER A 1 123 ? -0.954 3.246 -10.803 1.00 97.44 123 SER A CA 1
ATOM 966 C C . SER A 1 123 ? -0.028 2.037 -10.968 1.00 97.44 123 SER A C 1
ATOM 968 O O . SER A 1 123 ? 1.016 1.949 -10.319 1.00 97.44 123 SER A O 1
ATOM 970 N N . MET A 1 124 ? -0.401 1.092 -11.834 1.00 94.81 124 MET A N 1
ATOM 971 C CA . MET A 1 124 ? 0.421 -0.102 -12.057 1.00 94.81 124 MET A CA 1
ATOM 972 C C . MET A 1 124 ? 1.787 0.227 -12.657 1.00 94.81 124 MET A C 1
ATOM 974 O O . MET A 1 124 ? 2.756 -0.457 -12.343 1.00 94.81 124 MET A O 1
ATOM 978 N N . SER A 1 125 ? 1.878 1.270 -13.483 1.00 95.06 125 SER A N 1
ATOM 979 C CA . SER A 1 125 ? 3.145 1.724 -14.061 1.00 95.06 125 SER A CA 1
ATOM 980 C C . SER A 1 125 ? 4.115 2.161 -12.965 1.00 95.06 125 SER A C 1
ATOM 982 O O . SER A 1 125 ? 5.199 1.595 -12.855 1.00 95.06 125 SER A O 1
ATOM 984 N N . ASP A 1 126 ? 3.670 3.037 -12.058 1.00 96.38 126 ASP A N 1
ATOM 985 C CA . ASP A 1 126 ? 4.503 3.506 -10.943 1.00 96.38 126 ASP A CA 1
ATOM 986 C C . ASP A 1 126 ? 4.913 2.364 -10.003 1.00 96.38 126 ASP A C 1
ATOM 988 O O . ASP A 1 126 ? 6.014 2.365 -9.452 1.00 96.38 126 ASP A O 1
ATOM 992 N N . ILE A 1 127 ? 4.010 1.399 -9.786 1.00 96.94 127 ILE A N 1
ATOM 993 C CA . ILE A 1 127 ? 4.279 0.211 -8.970 1.00 96.94 127 ILE A CA 1
ATOM 994 C C . ILE A 1 127 ? 5.383 -0.628 -9.620 1.00 96.94 127 ILE A C 1
ATOM 996 O O . ILE A 1 127 ? 6.351 -0.985 -8.949 1.00 96.94 127 ILE A O 1
ATOM 1000 N N . ARG A 1 128 ? 5.275 -0.913 -10.922 1.00 94.88 128 ARG A N 1
ATOM 1001 C CA . ARG A 1 128 ? 6.293 -1.672 -11.664 1.00 94.88 128 ARG A CA 1
ATOM 1002 C C . ARG A 1 128 ? 7.632 -0.943 -11.678 1.00 94.88 128 ARG A C 1
ATOM 1004 O O . ARG A 1 128 ? 8.658 -1.584 -11.471 1.00 94.88 128 ARG A O 1
ATOM 1011 N N . ASP A 1 129 ? 7.629 0.376 -11.848 1.00 94.19 129 ASP A N 1
ATOM 1012 C CA . ASP A 1 129 ? 8.845 1.192 -11.809 1.00 94.19 129 ASP A CA 1
ATOM 1013 C C . ASP A 1 129 ? 9.505 1.168 -10.431 1.00 94.19 129 ASP A C 1
ATOM 1015 O O . ASP A 1 129 ? 10.719 0.993 -10.328 1.00 94.19 129 ASP A O 1
ATOM 1019 N N . TYR A 1 130 ? 8.718 1.283 -9.359 1.00 95.25 130 TYR A N 1
ATOM 1020 C CA . TYR A 1 130 ? 9.226 1.169 -7.993 1.00 95.25 130 TYR A CA 1
ATOM 1021 C C . TYR A 1 130 ? 9.853 -0.207 -7.736 1.00 95.25 130 TYR A C 1
ATOM 1023 O O . TYR A 1 130 ? 10.978 -0.295 -7.242 1.00 95.25 130 TYR A O 1
ATOM 1031 N N . LEU A 1 131 ? 9.152 -1.284 -8.100 1.00 94.81 131 LEU A N 1
ATOM 1032 C CA . LEU A 1 131 ? 9.635 -2.648 -7.885 1.00 94.81 131 LEU A CA 1
ATOM 1033 C C . LEU A 1 131 ? 10.865 -2.974 -8.743 1.00 94.81 131 LEU A C 1
ATOM 1035 O O . LEU A 1 131 ? 11.754 -3.680 -8.267 1.00 94.81 131 LEU A O 1
ATOM 1039 N N . ARG A 1 132 ? 10.951 -2.442 -9.973 1.00 93.06 132 ARG A N 1
ATOM 1040 C CA . ARG A 1 132 ? 12.133 -2.569 -10.841 1.00 93.06 132 ARG A CA 1
ATOM 1041 C C . ARG A 1 132 ? 13.345 -1.887 -10.213 1.0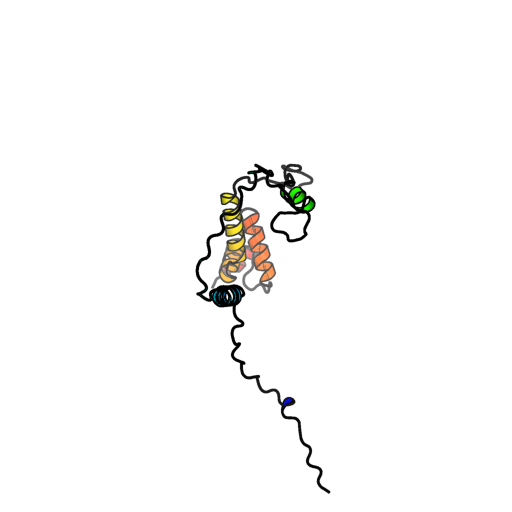0 93.06 132 ARG A C 1
ATOM 1043 O O . ARG A 1 132 ? 14.384 -2.528 -10.084 1.00 93.06 132 ARG A O 1
ATOM 1050 N N . LYS A 1 133 ? 13.188 -0.636 -9.759 1.00 91.88 133 LYS A N 1
ATOM 1051 C CA . LYS A 1 133 ? 14.253 0.151 -9.107 1.00 91.88 133 LYS A CA 1
ATOM 1052 C C . LYS A 1 133 ? 14.803 -0.526 -7.854 1.00 91.88 133 LYS A C 1
ATOM 1054 O O . LYS A 1 133 ? 16.004 -0.504 -7.631 1.00 91.88 133 LYS A O 1
ATOM 1059 N N . ARG A 1 134 ? 13.936 -1.157 -7.057 1.00 94.06 134 ARG A N 1
ATOM 1060 C CA . ARG A 1 134 ? 14.323 -1.892 -5.838 1.00 94.06 134 ARG A CA 1
ATOM 1061 C C . ARG A 1 134 ? 14.751 -3.347 -6.105 1.00 94.06 134 ARG A C 1
ATOM 1063 O O . ARG A 1 134 ? 15.024 -4.086 -5.162 1.00 94.06 134 ARG A O 1
ATOM 1070 N N . GLY A 1 135 ? 14.767 -3.791 -7.366 1.00 93.88 135 GLY A N 1
ATOM 1071 C CA . GLY A 1 135 ? 15.144 -5.157 -7.758 1.00 93.88 135 GLY A CA 1
ATOM 1072 C C . GLY A 1 135 ? 14.165 -6.255 -7.311 1.00 93.88 135 GLY A C 1
ATOM 1073 O O . GLY A 1 135 ? 14.496 -7.440 -7.370 1.00 93.88 135 GLY A O 1
ATOM 1074 N N . LEU A 1 136 ? 12.963 -5.889 -6.857 1.00 94.50 136 LEU A N 1
ATOM 1075 C CA . LEU A 1 136 ? 11.925 -6.811 -6.369 1.00 94.50 136 LEU A CA 1
ATOM 1076 C C . LEU A 1 136 ? 11.092 -7.428 -7.500 1.00 94.50 136 LEU A C 1
ATOM 1078 O O . LEU A 1 136 ? 10.337 -8.371 -7.281 1.00 94.50 136 LEU A O 1
ATOM 1082 N N . TYR A 1 137 ? 11.224 -6.895 -8.712 1.00 93.25 137 TYR A N 1
ATOM 1083 C CA . TYR A 1 137 ? 10.531 -7.361 -9.903 1.00 93.25 137 TYR A CA 1
ATOM 1084 C C . TYR A 1 137 ? 11.500 -7.419 -11.081 1.00 93.25 137 TYR A C 1
ATOM 1086 O O . TYR A 1 137 ? 12.290 -6.497 -11.288 1.00 93.25 137 TYR A O 1
ATOM 1094 N N . LYS A 1 138 ? 11.425 -8.500 -11.860 1.00 93.75 138 LYS A N 1
ATOM 1095 C CA . LYS A 1 138 ? 12.211 -8.690 -13.080 1.00 93.75 138 LYS A CA 1
ATOM 1096 C C . LYS A 1 138 ? 11.411 -8.206 -14.289 1.00 93.75 138 LYS A C 1
ATOM 1098 O O . LYS A 1 138 ? 10.249 -8.585 -14.444 1.00 93.75 138 LYS A O 1
ATOM 1103 N N . ILE A 1 139 ? 12.021 -7.398 -15.152 1.00 93.38 139 ILE A N 1
ATOM 1104 C CA . ILE A 1 139 ? 11.358 -6.901 -16.363 1.00 93.38 139 ILE A CA 1
ATOM 1105 C C . ILE A 1 139 ? 10.987 -8.075 -17.293 1.00 93.38 139 ILE A C 1
ATOM 1107 O O . ILE A 1 139 ? 11.711 -9.066 -17.362 1.00 93.38 139 ILE A O 1
ATOM 1111 N N . GLY A 1 140 ? 9.813 -8.024 -17.928 1.00 90.38 140 GLY A N 1
ATOM 1112 C CA . GLY A 1 140 ? 9.277 -9.136 -18.733 1.00 90.38 140 GLY A CA 1
ATOM 1113 C C . GLY A 1 140 ? 8.649 -10.300 -17.947 1.00 90.38 140 GLY A C 1
ATOM 1114 O O . GLY A 1 140 ? 8.225 -11.278 -18.556 1.00 90.38 140 GLY A O 1
ATOM 1115 N N . SER A 1 141 ? 8.559 -10.224 -16.614 1.00 92.50 141 SER A N 1
ATOM 1116 C CA . SER A 1 141 ? 7.846 -11.232 -15.817 1.00 92.50 141 SER A CA 1
ATOM 1117 C C . SER A 1 141 ? 6.337 -11.220 -16.101 1.00 92.50 141 SER A C 1
ATOM 1119 O O . SER A 1 141 ? 5.717 -10.164 -16.195 1.00 92.50 141 SER A O 1
ATOM 1121 N N . THR A 1 142 ? 5.725 -12.403 -16.184 1.00 95.19 142 THR A N 1
ATOM 1122 C CA . THR A 1 142 ? 4.282 -12.593 -16.422 1.00 95.19 142 THR A CA 1
ATOM 1123 C C . THR A 1 142 ? 3.459 -12.572 -15.128 1.00 95.19 142 THR A C 1
ATOM 1125 O O . THR A 1 142 ? 2.391 -13.180 -15.056 1.00 95.19 142 THR A O 1
ATOM 1128 N N . ALA A 1 143 ? 3.973 -11.939 -14.070 1.00 93.81 143 ALA A N 1
ATOM 1129 C CA . ALA A 1 143 ? 3.297 -11.884 -12.780 1.00 93.81 143 ALA A CA 1
ATOM 1130 C C . ALA A 1 143 ? 1.975 -11.094 -12.879 1.00 93.81 143 ALA A C 1
ATOM 1132 O O . ALA A 1 143 ? 1.950 -10.027 -13.496 1.00 93.81 143 ALA A O 1
ATOM 1133 N N . PRO A 1 144 ? 0.886 -11.575 -12.253 1.00 95.75 144 PRO A N 1
ATOM 1134 C CA . PRO A 1 144 ? -0.388 -10.868 -12.237 1.00 95.75 144 PRO A CA 1
ATOM 1135 C C . PRO A 1 144 ? -0.311 -9.579 -11.408 1.00 95.75 144 PRO A C 1
ATOM 1137 O O . PRO A 1 144 ? 0.439 -9.476 -10.433 1.00 95.75 144 PRO A O 1
ATOM 1140 N N . ASP A 1 145 ? -1.148 -8.607 -11.770 1.00 95.44 145 ASP A N 1
ATOM 1141 C CA . ASP A 1 145 ? -1.135 -7.262 -11.185 1.00 95.44 145 ASP A CA 1
ATOM 1142 C C . ASP A 1 145 ? -1.431 -7.249 -9.680 1.00 95.44 145 ASP A C 1
ATOM 1144 O O . ASP A 1 145 ? -0.853 -6.445 -8.946 1.00 95.44 145 ASP A O 1
ATOM 1148 N N . ASP A 1 146 ? -2.270 -8.167 -9.203 1.00 96.38 146 ASP A N 1
ATOM 1149 C CA . ASP A 1 146 ? -2.623 -8.272 -7.785 1.00 96.38 146 ASP A CA 1
ATOM 1150 C C . ASP A 1 146 ? -1.405 -8.615 -6.917 1.00 96.38 146 ASP A C 1
ATOM 1152 O O . ASP A 1 146 ? -1.193 -8.000 -5.870 1.00 96.38 146 ASP A O 1
ATOM 1156 N N . ILE A 1 147 ? -0.545 -9.519 -7.400 1.00 96.69 147 ILE A N 1
ATOM 1157 C CA . ILE A 1 147 ? 0.693 -9.900 -6.707 1.00 96.69 147 ILE A CA 1
ATOM 1158 C C . ILE A 1 147 ? 1.660 -8.713 -6.673 1.00 96.69 147 ILE A C 1
ATOM 1160 O O . ILE A 1 147 ? 2.259 -8.428 -5.638 1.00 96.69 147 ILE A O 1
ATOM 1164 N N . LEU A 1 148 ? 1.789 -7.968 -7.773 1.00 96.56 148 LEU A N 1
ATOM 1165 C CA . LEU A 1 148 ? 2.657 -6.786 -7.818 1.00 96.56 148 LEU A CA 1
ATOM 1166 C C . LEU A 1 148 ? 2.193 -5.700 -6.841 1.00 96.56 148 LEU A C 1
ATOM 1168 O O . LEU A 1 148 ? 3.020 -5.093 -6.157 1.00 96.56 148 LEU A O 1
ATOM 1172 N N . ARG A 1 149 ? 0.878 -5.477 -6.731 1.00 97.56 149 ARG A N 1
ATOM 1173 C CA . ARG A 1 149 ? 0.303 -4.553 -5.742 1.00 97.56 149 ARG A CA 1
ATOM 1174 C C . ARG A 1 149 ? 0.608 -4.993 -4.315 1.00 97.56 149 ARG A C 1
ATOM 1176 O O . ARG A 1 149 ? 0.961 -4.150 -3.490 1.00 97.56 149 ARG A O 1
ATOM 1183 N N . GLU A 1 150 ? 0.493 -6.286 -4.023 1.00 96.75 150 GLU A N 1
ATOM 1184 C CA . GLU A 1 150 ? 0.769 -6.833 -2.694 1.00 96.75 150 GLU A CA 1
ATOM 1185 C C . GLU A 1 150 ? 2.252 -6.722 -2.320 1.00 96.75 150 GLU A C 1
ATOM 1187 O O . GLU A 1 150 ? 2.573 -6.216 -1.243 1.00 96.75 150 GLU A O 1
ATOM 1192 N N . ILE A 1 151 ? 3.162 -7.096 -3.226 1.00 96.19 151 ILE A N 1
ATOM 1193 C CA . ILE A 1 151 ? 4.612 -6.956 -3.020 1.00 96.19 151 ILE A CA 1
ATOM 1194 C C . ILE A 1 151 ? 4.963 -5.494 -2.746 1.00 96.19 151 ILE A C 1
ATOM 1196 O O . ILE A 1 151 ? 5.660 -5.193 -1.779 1.00 96.19 151 ILE A O 1
ATOM 1200 N N . TYR A 1 152 ? 4.447 -4.576 -3.563 1.00 96.50 152 TYR A N 1
ATOM 1201 C CA . TYR A 1 152 ? 4.660 -3.142 -3.397 1.00 96.50 152 TYR A CA 1
ATOM 1202 C C . TYR A 1 152 ? 4.168 -2.629 -2.040 1.00 96.50 152 TYR A C 1
ATOM 1204 O O . TYR A 1 152 ? 4.884 -1.905 -1.344 1.00 96.50 152 TYR A O 1
ATOM 1212 N N . LYS A 1 153 ? 2.961 -3.035 -1.636 1.00 95.88 153 LYS A N 1
ATOM 1213 C CA . LYS A 1 153 ? 2.376 -2.662 -0.347 1.00 95.88 153 LYS A CA 1
ATOM 1214 C C . LYS A 1 153 ? 3.233 -3.158 0.811 1.00 95.88 153 LYS A C 1
ATOM 1216 O O . LYS A 1 153 ? 3.539 -2.376 1.708 1.00 95.88 153 LYS A O 1
ATOM 1221 N N . ASN A 1 154 ? 3.643 -4.422 0.771 1.00 96.06 154 ASN A N 1
ATOM 1222 C CA . ASN A 1 154 ? 4.485 -5.009 1.804 1.00 96.06 154 ASN A CA 1
ATOM 1223 C C . ASN A 1 154 ? 5.838 -4.296 1.864 1.00 96.06 154 ASN A C 1
ATOM 1225 O O . ASN A 1 154 ? 6.194 -3.822 2.935 1.00 96.06 154 ASN A O 1
ATOM 1229 N N . ALA A 1 155 ? 6.513 -4.100 0.727 1.00 95.88 155 ALA A N 1
ATOM 1230 C CA . ALA A 1 155 ? 7.824 -3.451 0.650 1.00 95.88 155 ALA A CA 1
ATOM 1231 C C . ALA A 1 155 ? 7.845 -2.029 1.241 1.00 95.88 155 ALA A C 1
ATOM 1233 O O . ALA A 1 155 ? 8.799 -1.656 1.928 1.00 95.88 155 ALA A O 1
ATOM 1234 N N . ILE A 1 156 ? 6.792 -1.237 1.010 1.00 95.06 156 ILE A N 1
ATOM 1235 C CA . ILE A 1 156 ? 6.673 0.105 1.598 1.00 95.06 156 ILE A CA 1
ATOM 1236 C C . ILE A 1 156 ? 6.420 0.032 3.101 1.00 95.06 156 ILE A C 1
ATOM 1238 O O . ILE A 1 156 ? 7.045 0.762 3.866 1.00 95.06 156 ILE A O 1
ATOM 1242 N N . LEU A 1 157 ? 5.502 -0.834 3.537 1.00 93.50 157 LEU A N 1
ATOM 1243 C CA . LEU A 1 157 ? 5.129 -0.934 4.948 1.00 93.50 157 LEU A CA 1
ATOM 1244 C C . LEU A 1 157 ? 6.255 -1.502 5.818 1.00 93.50 157 LEU A C 1
ATOM 1246 O O . LEU A 1 157 ? 6.325 -1.176 7.000 1.00 93.50 157 LEU A O 1
ATOM 1250 N N . THR A 1 158 ? 7.132 -2.326 5.246 1.00 93.44 158 THR A N 1
ATOM 1251 C CA . THR A 1 158 ? 8.283 -2.917 5.939 1.00 93.44 158 THR A CA 1
ATOM 1252 C C . THR A 1 158 ? 9.481 -1.975 6.068 1.00 93.44 158 THR A C 1
ATOM 1254 O O . THR A 1 158 ? 10.444 -2.345 6.730 1.00 93.44 158 THR A O 1
ATOM 1257 N N . GLY A 1 159 ? 9.429 -0.769 5.490 1.00 86.94 159 GLY A N 1
ATOM 1258 C CA . GLY A 1 159 ? 10.506 0.220 5.597 1.00 86.94 159 GLY A CA 1
ATOM 1259 C C . GLY A 1 159 ? 11.555 0.123 4.489 1.00 86.94 159 GLY A C 1
ATOM 1260 O O . GLY A 1 159 ? 12.739 0.130 4.787 1.00 86.94 159 GLY A O 1
ATOM 1261 N N . GLU A 1 160 ? 11.103 0.063 3.232 1.00 81.19 160 GLU A N 1
ATOM 1262 C CA . GLU A 1 160 ? 11.934 0.116 2.017 1.00 81.19 160 GLU A CA 1
ATOM 1263 C C . GLU A 1 160 ? 12.889 -1.073 1.844 1.00 81.19 160 GLU A C 1
ATOM 1265 O O . GLU A 1 160 ? 14.054 -1.055 2.225 1.00 81.19 160 GLU A O 1
ATOM 1270 N N . VAL A 1 161 ? 12.374 -2.125 1.210 1.00 94.19 161 VAL A N 1
ATOM 1271 C CA . VAL A 1 161 ? 13.125 -3.357 0.940 1.00 94.19 161 VAL A CA 1
ATOM 1272 C C . VAL A 1 161 ? 13.855 -3.266 -0.397 1.00 94.19 161 VAL A C 1
ATOM 1274 O O . VAL A 1 161 ? 13.267 -2.861 -1.401 1.00 94.19 161 VAL A O 1
ATOM 1277 N N . GLU A 1 162 ? 15.108 -3.718 -0.418 1.00 94.38 162 GLU A N 1
ATOM 1278 C CA . GLU A 1 162 ? 15.941 -3.812 -1.618 1.00 94.38 162 GLU A CA 1
ATOM 1279 C C . GLU A 1 162 ? 16.459 -5.229 -1.842 1.00 94.38 162 GLU A C 1
ATOM 1281 O O . GLU A 1 162 ? 16.910 -5.913 -0.919 1.00 94.38 162 GLU A O 1
ATOM 1286 N N . ASN A 1 163 ? 16.432 -5.660 -3.101 1.00 94.19 163 ASN A N 1
ATOM 1287 C CA . ASN A 1 163 ? 17.051 -6.903 -3.525 1.00 94.19 163 ASN A CA 1
ATOM 1288 C C . ASN A 1 163 ? 18.465 -6.645 -4.061 1.00 94.19 163 ASN A C 1
ATOM 1290 O O . ASN A 1 163 ? 18.640 -5.943 -5.053 1.00 94.19 163 ASN A O 1
ATOM 1294 N N . HIS A 1 164 ? 19.455 -7.291 -3.449 1.00 94.62 164 HIS A N 1
ATOM 1295 C CA . HIS A 1 164 ? 20.871 -7.159 -3.801 1.00 94.62 164 HIS A CA 1
ATOM 1296 C C . HIS A 1 164 ? 21.355 -8.236 -4.791 1.00 94.62 164 HIS A C 1
ATOM 1298 O O . HIS A 1 164 ? 22.551 -8.366 -5.044 1.00 94.62 164 HIS A O 1
ATOM 1304 N N . ASN A 1 165 ? 20.451 -9.045 -5.351 1.00 95.44 165 ASN A N 1
ATOM 1305 C CA . ASN A 1 165 ? 20.814 -10.082 -6.312 1.00 95.44 165 ASN A CA 1
ATOM 1306 C C . ASN A 1 165 ? 21.283 -9.473 -7.649 1.00 95.44 165 ASN A C 1
ATOM 1308 O O . ASN A 1 165 ? 20.493 -8.891 -8.396 1.00 95.44 165 ASN A O 1
ATOM 1312 N N . SER A 1 166 ? 22.560 -9.686 -7.979 1.00 95.12 166 SER A N 1
ATOM 1313 C CA . SER A 1 166 ? 23.211 -9.166 -9.187 1.00 95.12 166 SER A CA 1
ATOM 1314 C C . SER A 1 166 ? 22.535 -9.603 -10.488 1.00 95.12 166 SER A C 1
ATOM 1316 O O . SER A 1 166 ? 22.427 -8.804 -11.415 1.00 95.12 166 SER A O 1
ATOM 1318 N N . SER A 1 167 ? 22.031 -10.838 -10.562 1.00 93.12 167 SER A N 1
ATOM 1319 C CA . SER A 1 167 ? 21.398 -11.374 -11.776 1.00 93.12 167 SER A CA 1
ATOM 1320 C C . SER A 1 167 ? 20.125 -10.611 -12.160 1.00 93.12 167 SER A C 1
ATOM 1322 O O . SER A 1 167 ? 19.917 -10.286 -13.330 1.00 93.12 167 SER A O 1
ATOM 1324 N N . THR A 1 168 ? 19.294 -10.269 -11.172 1.00 92.62 168 THR A N 1
ATOM 1325 C CA . THR A 1 168 ? 18.064 -9.496 -11.379 1.00 92.62 168 THR A CA 1
ATOM 1326 C C . THR A 1 168 ? 18.382 -8.049 -11.733 1.00 92.62 168 THR A C 1
ATOM 1328 O O . THR A 1 168 ? 17.763 -7.496 -12.640 1.00 92.62 168 THR A O 1
ATOM 1331 N N . LEU A 1 169 ? 19.368 -7.452 -11.055 1.00 91.44 169 LEU A N 1
ATOM 1332 C CA . LEU A 1 169 ? 19.798 -6.076 -11.307 1.00 91.44 169 LEU A CA 1
ATOM 1333 C C . LEU A 1 169 ? 20.354 -5.912 -12.728 1.00 91.44 169 LEU A C 1
ATOM 1335 O O . LEU A 1 169 ? 19.889 -5.045 -13.462 1.00 91.44 169 LEU A O 1
ATOM 1339 N N . MET A 1 170 ? 21.273 -6.789 -13.147 1.00 93.88 170 MET A N 1
ATOM 1340 C CA . MET A 1 170 ? 21.838 -6.786 -14.502 1.00 93.88 170 MET A CA 1
ATOM 1341 C C . MET A 1 170 ? 20.759 -6.981 -15.567 1.00 93.88 170 MET A C 1
ATOM 1343 O O . MET A 1 170 ? 20.705 -6.234 -16.538 1.00 93.88 170 MET A O 1
ATOM 1347 N N . HIS A 1 171 ? 19.859 -7.949 -15.374 1.00 94.50 171 HIS A N 1
ATOM 1348 C CA . HIS A 1 171 ? 18.774 -8.186 -16.320 1.00 94.50 171 HIS A CA 1
ATOM 1349 C C . HIS A 1 171 ? 17.845 -6.975 -16.467 1.00 94.50 171 HIS A C 1
ATOM 1351 O O . HIS A 1 171 ? 17.395 -6.677 -17.570 1.00 94.50 171 HIS A O 1
ATOM 1357 N N . ASN A 1 172 ? 17.519 -6.306 -15.360 1.00 93.88 172 ASN A N 1
ATOM 1358 C CA . ASN A 1 172 ? 16.655 -5.131 -15.379 1.00 93.88 172 ASN A CA 1
ATOM 1359 C C . ASN A 1 172 ? 17.333 -3.927 -16.031 1.00 93.88 172 ASN A C 1
ATOM 1361 O O . ASN A 1 172 ? 16.657 -3.201 -16.745 1.00 93.88 172 ASN 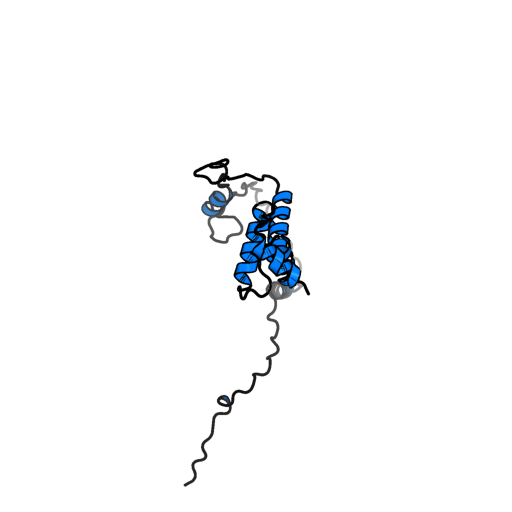A O 1
ATOM 1365 N N . PHE A 1 173 ? 18.637 -3.750 -15.809 1.00 92.94 173 PHE A N 1
ATOM 1366 C CA . PHE A 1 173 ? 19.428 -2.680 -16.414 1.00 92.94 173 PHE A CA 1
ATOM 1367 C C . PHE A 1 173 ? 19.554 -2.842 -17.934 1.00 92.94 173 PHE A C 1
ATOM 1369 O O . PHE A 1 173 ? 19.314 -1.902 -18.679 1.00 92.94 173 PHE A O 1
ATOM 1376 N N . LEU A 1 174 ? 19.884 -4.049 -18.409 1.00 94.81 174 LEU A N 1
ATOM 1377 C CA . LEU A 1 174 ? 20.085 -4.308 -19.842 1.00 94.81 174 LEU A CA 1
ATOM 1378 C C . LEU A 1 174 ? 18.802 -4.201 -20.678 1.00 94.81 174 LEU A C 1
ATOM 1380 O O . LEU A 1 174 ? 18.874 -3.990 -21.882 1.00 94.81 174 LEU A O 1
ATOM 1384 N N . ASN A 1 175 ? 17.645 -4.390 -20.048 1.00 90.38 175 ASN A N 1
ATOM 1385 C CA . ASN A 1 175 ? 16.336 -4.401 -20.699 1.00 90.38 175 ASN A CA 1
ATOM 1386 C C . ASN A 1 175 ? 15.481 -3.192 -20.289 1.00 90.38 175 ASN A C 1
ATOM 1388 O O . ASN A 1 175 ? 14.253 -3.232 -20.415 1.00 90.38 175 ASN A O 1
ATOM 1392 N N . GLU A 1 176 ? 16.100 -2.160 -19.718 1.00 83.81 176 GLU A N 1
ATOM 1393 C CA . GLU A 1 176 ? 15.411 -0.905 -19.455 1.00 83.81 176 GLU A CA 1
ATOM 1394 C C . GLU A 1 176 ? 15.080 -0.234 -20.806 1.00 83.81 176 GLU A C 1
ATOM 1396 O O . GLU A 1 176 ? 15.953 -0.197 -21.676 1.00 83.81 176 GLU A O 1
ATOM 1401 N N . PRO A 1 177 ? 13.821 0.187 -21.038 1.00 66.19 177 PRO A N 1
ATOM 1402 C CA . PRO A 1 177 ? 13.415 0.815 -22.295 1.00 66.19 177 PRO A CA 1
ATOM 1403 C C . PRO A 1 177 ? 13.990 2.223 -22.479 1.00 66.19 177 PRO A C 1
ATOM 1405 O O . PRO A 1 177 ? 14.237 2.909 -21.460 1.00 66.19 177 PRO A O 1
#

Sequence (177 aa):
MNKSIVVDPLLLGGKRPKTQKQKKPSGSELKKALLESLSSPDLSEMIEPKPPEPEVNTEVSKSTYGCLKNGSLPTFRQLKRSSNTIKQYASFGKNKGTVRVLIKDREMYAKIERDKKKIDKRSMSDIRDYLRKRGLYKIGSTAPDDILREIYKNAILTGEVENHNSSTLMHNFLNEP

Foldseek 3Di:
DDDDDDDDPVPDDDDDDDDDPDDDDDPVVVVVVVVVVVDDDDDDDDDDPDPDDDDDPPPPPPDQADDDDVDPGHHPVRVVVVVPPPCCPPDAQDDPNDHHDDDPDPVVVVVVVVVLVVLQPDDLVVLQVLCLVQLVDAPPDPDDSVVSSVSSSCCVVVPHHHDPDPVRNVRSVVPPD

Mean predicted aligned error: 19.21 Å

Organism: NCBI:txid1070528

Radius of gyration: 35.12 Å; Cα contacts (8 Å, |Δi|>4): 78; chains: 1; bounding box: 89×59×83 Å